Protein AF-A0A1T4YTB9-F1 (afdb_monomer)

Foldseek 3Di:
DDDDQADPVGDGPVVVVVVVVVVDDDPVRVVVVVVVVVVVVVV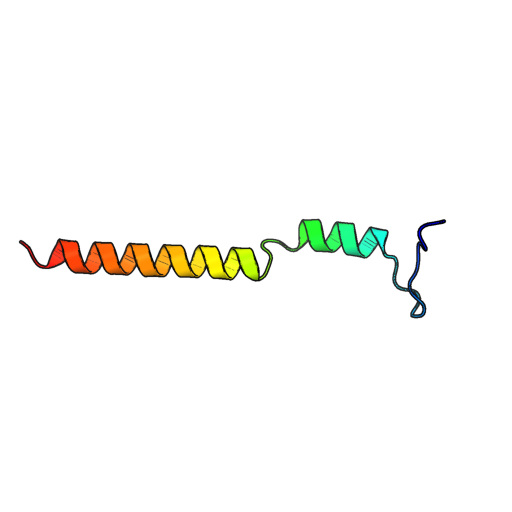VVVVVPPD

Structure (mmCIF, N/CA/C/O backbone):
data_AF-A0A1T4YTB9-F1
#
_entry.id   AF-A0A1T4YTB9-F1
#
loop_
_atom_site.group_PDB
_atom_site.id
_atom_site.type_symbol
_atom_site.label_atom_id
_atom_site.label_alt_id
_atom_site.label_comp_id
_atom_site.label_asym_id
_atom_site.label_entity_id
_atom_site.label_seq_id
_atom_site.pdbx_PDB_ins_code
_atom_site.Cartn_x
_atom_site.Cartn_y
_atom_site.Cartn_z
_atom_site.occupancy
_atom_site.B_iso_or_equiv
_atom_site.auth_seq_id
_atom_site.auth_comp_id
_atom_site.auth_asym_id
_atom_site.auth_atom_id
_atom_site.pdbx_PDB_model_num
ATOM 1 N N . MET A 1 1 ? 10.429 -15.887 -19.738 1.00 53.91 1 MET A N 1
ATOM 2 C CA . MET A 1 1 ? 9.963 -14.546 -20.150 1.00 53.91 1 MET A CA 1
ATOM 3 C C . MET A 1 1 ? 10.657 -13.522 -19.274 1.00 53.91 1 MET A C 1
ATOM 5 O O . MET A 1 1 ? 10.697 -13.718 -18.066 1.00 53.91 1 MET A O 1
ATOM 9 N N . GLU A 1 2 ? 11.242 -12.490 -19.868 1.00 69.69 2 GLU A N 1
ATOM 10 C CA . GLU A 1 2 ? 11.931 -11.424 -19.137 1.00 69.69 2 GLU A CA 1
ATOM 11 C C . GLU A 1 2 ? 10.900 -10.487 -18.483 1.00 69.69 2 GLU A C 1
ATOM 13 O O . GLU A 1 2 ? 9.921 -10.092 -19.124 1.00 69.69 2 GLU A O 1
ATOM 18 N N . LYS A 1 3 ? 11.066 -10.167 -17.193 1.00 78.25 3 LYS A N 1
ATOM 19 C CA . LYS A 1 3 ? 10.182 -9.214 -16.505 1.00 78.25 3 LYS A CA 1
ATOM 20 C C . LYS A 1 3 ? 10.536 -7.808 -16.982 1.00 78.25 3 LYS A C 1
ATOM 22 O O . LYS A 1 3 ? 11.655 -7.351 -16.772 1.00 78.25 3 LYS A O 1
ATOM 27 N N . LYS A 1 4 ? 9.586 -7.120 -17.620 1.00 83.19 4 LYS A N 1
ATOM 28 C CA . LYS A 1 4 ? 9.772 -5.726 -18.042 1.00 83.19 4 LYS A CA 1
ATOM 29 C C . LYS A 1 4 ? 9.982 -4.848 -16.806 1.00 83.19 4 LYS A C 1
ATOM 31 O O . LYS A 1 4 ? 9.193 -4.935 -15.872 1.00 83.19 4 LYS A O 1
ATOM 36 N N . LYS A 1 5 ? 11.027 -4.014 -16.822 1.00 92.19 5 LYS A N 1
ATOM 37 C CA . LYS A 1 5 ? 11.338 -3.061 -15.744 1.00 92.19 5 LYS A CA 1
ATOM 38 C C . LYS A 1 5 ? 10.418 -1.835 -15.760 1.00 92.19 5 LYS A C 1
ATOM 40 O O . LYS A 1 5 ? 10.037 -1.347 -14.705 1.00 92.19 5 LYS A O 1
ATOM 45 N N . TYR A 1 6 ? 10.038 -1.374 -16.951 1.00 96.56 6 TYR A N 1
ATOM 46 C CA . TYR A 1 6 ? 9.198 -0.193 -17.139 1.00 96.56 6 TYR A CA 1
ATOM 47 C C . TYR A 1 6 ? 7.876 -0.538 -17.830 1.00 96.56 6 TYR A C 1
ATOM 49 O O . TYR A 1 6 ? 7.812 -1.448 -18.664 1.00 96.56 6 TYR A O 1
ATOM 57 N N . THR A 1 7 ? 6.818 0.204 -17.505 1.00 95.25 7 THR A N 1
ATOM 58 C CA . THR A 1 7 ? 5.552 0.180 -18.255 1.00 95.25 7 THR A CA 1
ATOM 59 C C . THR A 1 7 ? 5.692 0.923 -19.589 1.00 95.25 7 THR A C 1
ATOM 61 O O . THR A 1 7 ? 6.678 1.617 -19.830 1.00 95.25 7 THR A O 1
ATOM 64 N N . VAL A 1 8 ? 4.682 0.824 -20.463 1.00 95.31 8 VAL A N 1
ATOM 65 C CA . VAL A 1 8 ? 4.634 1.593 -21.727 1.00 95.31 8 VAL A CA 1
ATOM 66 C C . VAL A 1 8 ? 4.674 3.105 -21.473 1.00 95.31 8 VAL A C 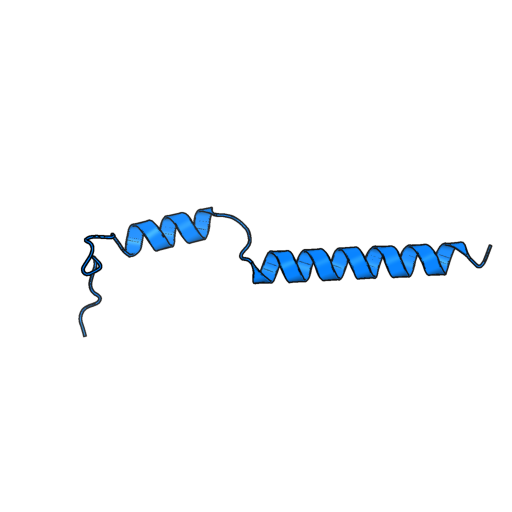1
ATOM 68 O O . VAL A 1 8 ? 5.227 3.849 -22.273 1.00 95.31 8 VAL A O 1
ATOM 71 N N . ALA A 1 9 ? 4.142 3.547 -20.334 1.00 96.12 9 ALA A N 1
ATOM 72 C CA . ALA A 1 9 ? 4.185 4.938 -19.901 1.00 96.12 9 ALA A CA 1
ATOM 73 C C . ALA A 1 9 ? 5.519 5.335 -19.228 1.00 96.12 9 ALA A C 1
ATOM 75 O O . ALA A 1 9 ? 5.649 6.466 -18.772 1.00 96.12 9 ALA A O 1
ATOM 76 N N . GLY A 1 10 ? 6.502 4.428 -19.137 1.00 96.31 10 GLY A N 1
ATOM 77 C CA . GLY A 1 10 ? 7.810 4.691 -18.526 1.00 96.31 10 GLY A CA 1
ATOM 78 C C . GLY A 1 10 ? 7.855 4.556 -17.000 1.00 96.31 10 GLY A C 1
ATOM 79 O O . GLY A 1 10 ? 8.841 4.946 -16.384 1.00 96.31 10 GLY A O 1
ATOM 80 N N . THR A 1 11 ? 6.820 3.999 -16.367 1.00 96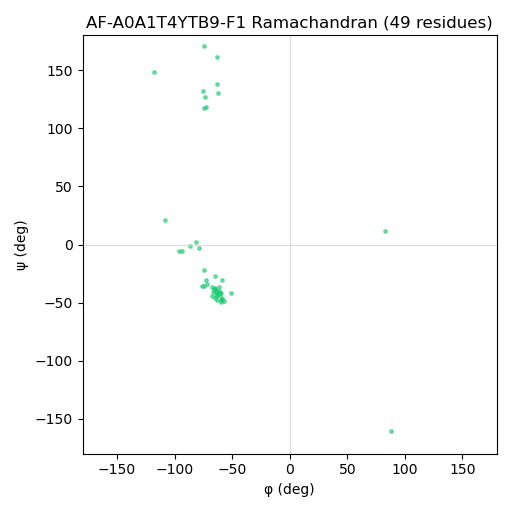.75 11 THR A N 1
ATOM 81 C CA . THR A 1 11 ? 6.786 3.799 -14.907 1.00 96.75 11 THR A CA 1
ATOM 82 C C . THR A 1 11 ? 7.705 2.653 -14.491 1.00 96.75 11 THR A C 1
ATOM 84 O O . THR A 1 11 ? 7.542 1.550 -15.011 1.00 96.75 11 THR A O 1
ATOM 87 N N . ASP A 1 12 ? 8.622 2.883 -13.546 1.00 97.38 12 ASP A N 1
ATOM 88 C CA . ASP A 1 12 ? 9.478 1.834 -12.971 1.00 97.38 12 ASP A CA 1
ATOM 89 C C . ASP A 1 12 ? 8.668 0.916 -12.045 1.00 97.38 12 ASP A C 1
ATOM 91 O O . ASP A 1 12 ? 8.100 1.354 -11.043 1.00 97.38 12 ASP A O 1
ATOM 95 N N . ILE A 1 13 ? 8.600 -0.368 -12.387 1.00 96.62 13 ILE A N 1
ATOM 96 C CA . ILE A 1 13 ? 7.800 -1.355 -11.658 1.00 96.62 13 ILE A CA 1
ATOM 97 C C . ILE A 1 13 ? 8.414 -1.686 -10.294 1.00 96.62 13 ILE A C 1
ATOM 99 O O . ILE A 1 13 ? 7.670 -1.952 -9.348 1.00 96.62 13 ILE A O 1
ATOM 103 N N . GLU A 1 14 ? 9.742 -1.687 -10.170 1.00 96.38 14 GLU A N 1
ATOM 104 C CA . GLU A 1 14 ? 10.392 -2.042 -8.905 1.00 96.38 14 GLU A CA 1
ATOM 105 C C . GLU A 1 14 ? 10.268 -0.909 -7.883 1.00 96.38 14 GLU A C 1
ATOM 107 O O . GLU A 1 14 ? 10.001 -1.172 -6.710 1.00 96.38 14 GLU A O 1
ATOM 112 N N . GLU A 1 15 ? 10.328 0.346 -8.333 1.00 96.75 15 GLU A N 1
ATOM 113 C CA . GLU A 1 15 ? 10.091 1.493 -7.449 1.00 96.75 15 GLU A CA 1
ATOM 114 C C . GLU A 1 15 ? 8.640 1.544 -6.957 1.00 96.75 15 GLU A C 1
ATOM 116 O O . GLU A 1 15 ? 8.390 1.756 -5.772 1.00 96.75 15 GLU A O 1
ATOM 121 N N . VAL A 1 16 ? 7.666 1.257 -7.826 1.00 96.62 16 VAL A N 1
ATOM 122 C CA . VAL A 1 16 ? 6.252 1.192 -7.416 1.00 96.62 16 VAL A CA 1
ATOM 123 C C . VAL A 1 16 ? 6.020 0.102 -6.371 1.00 96.62 16 VAL A C 1
ATOM 125 O O . VAL A 1 16 ? 5.284 0.323 -5.412 1.00 96.62 16 VAL A O 1
ATOM 128 N N . LYS A 1 17 ? 6.651 -1.070 -6.506 1.00 95.56 17 LYS A N 1
ATOM 129 C CA . LYS A 1 17 ? 6.543 -2.127 -5.485 1.00 95.56 17 LYS A CA 1
ATOM 130 C C . LYS A 1 17 ? 7.119 -1.683 -4.146 1.00 95.56 17 LYS A C 1
ATOM 132 O O . LYS A 1 17 ? 6.492 -1.942 -3.122 1.00 95.56 17 LYS A O 1
ATOM 137 N N . ARG A 1 18 ? 8.280 -1.019 -4.161 1.00 96.81 18 ARG A N 1
ATOM 138 C CA . ARG A 1 18 ? 8.910 -0.473 -2.953 1.00 96.81 18 ARG A CA 1
ATOM 139 C C . ARG A 1 18 ? 7.982 0.530 -2.267 1.00 96.81 18 ARG A C 1
ATOM 141 O O . ARG A 1 18 ? 7.692 0.380 -1.087 1.00 96.81 18 ARG A O 1
ATOM 148 N N . LEU A 1 19 ? 7.442 1.482 -3.026 1.00 97.50 19 LEU A N 1
ATOM 149 C CA . LEU A 1 19 ? 6.516 2.493 -2.511 1.00 97.50 19 LEU A CA 1
ATOM 150 C C . LEU A 1 19 ? 5.209 1.882 -1.995 1.00 97.50 19 LEU A C 1
ATOM 152 O O . LEU A 1 19 ? 4.731 2.285 -0.940 1.00 97.50 19 LEU A O 1
ATOM 156 N N . ASN A 1 20 ? 4.652 0.879 -2.677 1.00 95.31 20 ASN A N 1
ATOM 157 C CA . ASN A 1 20 ? 3.448 0.190 -2.209 1.00 95.31 20 ASN A CA 1
ATOM 158 C C . ASN A 1 20 ? 3.698 -0.564 -0.896 1.00 95.31 20 ASN A C 1
ATOM 160 O O . ASN A 1 20 ? 2.844 -0.532 -0.013 1.00 95.31 20 ASN A O 1
ATOM 164 N N . ALA A 1 21 ? 4.869 -1.188 -0.734 1.00 95.00 21 ALA A N 1
ATOM 165 C CA . ALA A 1 21 ? 5.254 -1.825 0.526 1.00 95.00 21 ALA A CA 1
ATOM 166 C C . ALA A 1 21 ? 5.420 -0.813 1.680 1.00 95.00 21 ALA A C 1
ATOM 168 O O . ALA A 1 21 ? 5.208 -1.165 2.837 1.00 95.00 21 ALA A O 1
ATOM 169 N N . GLU A 1 22 ? 5.760 0.441 1.370 1.00 96.62 22 GLU A N 1
ATOM 170 C CA . GLU A 1 22 ? 5.923 1.538 2.338 1.00 96.62 22 GLU A CA 1
ATOM 171 C C . GLU A 1 22 ? 4.651 2.391 2.533 1.00 96.62 22 GLU A C 1
ATOM 173 O O . GLU A 1 22 ? 4.614 3.254 3.408 1.00 96.62 22 GLU A O 1
ATOM 178 N N . SER A 1 23 ? 3.591 2.154 1.751 1.00 95.88 23 SER A N 1
ATOM 179 C CA . SER A 1 23 ? 2.377 2.993 1.719 1.00 95.88 23 SER A CA 1
ATOM 180 C C . SER A 1 23 ? 1.393 2.772 2.878 1.00 95.88 23 SER A C 1
ATOM 182 O O . SER A 1 23 ? 0.402 3.494 2.995 1.00 95.88 23 SER A O 1
ATOM 184 N N . GLY A 1 24 ? 1.679 1.815 3.764 1.00 94.50 24 GLY A N 1
ATOM 185 C CA . GLY A 1 24 ? 0.806 1.437 4.872 1.00 94.50 24 GLY A CA 1
ATO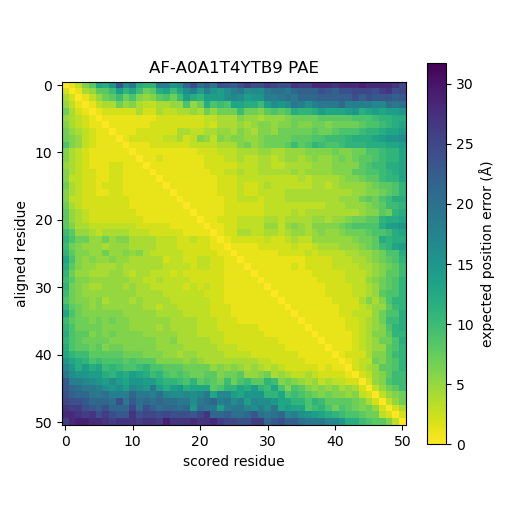M 186 C C . GLY A 1 24 ? -0.223 0.365 4.491 1.00 94.50 24 GLY A C 1
ATOM 187 O O . GLY A 1 24 ? -0.016 -0.368 3.522 1.00 94.50 24 GLY A O 1
ATOM 188 N N . PRO A 1 25 ? -1.309 0.222 5.277 1.00 94.50 25 PRO A N 1
ATOM 189 C CA . PRO A 1 25 ? -2.290 -0.833 5.068 1.00 94.50 25 PRO A CA 1
ATOM 190 C C . PRO A 1 25 ? -2.997 -0.704 3.720 1.00 94.50 25 PRO A C 1
ATOM 192 O O . PRO A 1 25 ? -3.436 0.376 3.315 1.00 94.50 25 PRO A O 1
ATOM 195 N N . SER A 1 26 ? -3.173 -1.836 3.056 1.00 94.94 26 SER A N 1
ATOM 196 C CA . SER A 1 26 ? -4.009 -1.948 1.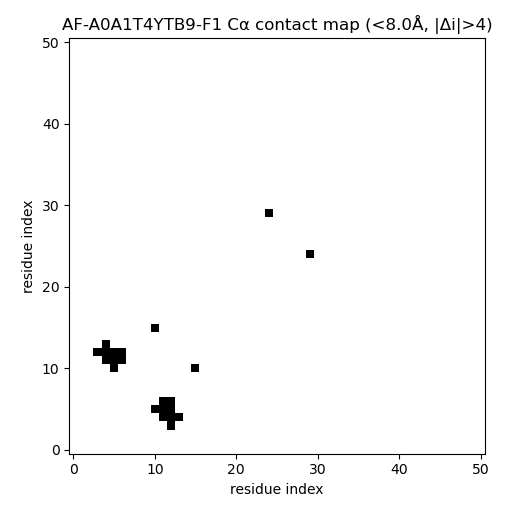874 1.00 94.94 26 SER A CA 1
ATOM 197 C C . SER A 1 26 ? -5.472 -1.639 2.198 1.00 94.94 26 SER A C 1
ATOM 199 O O . SER A 1 26 ? -5.938 -1.725 3.336 1.00 94.94 26 SER A O 1
ATOM 201 N N . TYR A 1 27 ? -6.240 -1.334 1.156 1.00 94.62 27 TYR A N 1
ATOM 202 C CA . TYR A 1 27 ? -7.682 -1.113 1.263 1.00 94.62 27 TYR A CA 1
ATOM 203 C C . TYR A 1 27 ? -8.413 -2.255 1.996 1.00 94.62 27 TYR A C 1
ATOM 205 O O . TYR A 1 27 ? -9.279 -2.006 2.835 1.00 94.62 27 TYR A O 1
ATOM 213 N N . ASN A 1 28 ? -8.036 -3.504 1.712 1.00 96.38 28 ASN A N 1
ATOM 214 C CA . ASN A 1 28 ? -8.648 -4.674 2.337 1.00 96.38 28 ASN A CA 1
ATOM 215 C C . ASN A 1 28 ? -8.324 -4.740 3.832 1.00 96.38 28 ASN A C 1
ATOM 217 O O . ASN A 1 28 ? -9.230 -4.932 4.639 1.00 96.38 28 ASN A O 1
ATOM 221 N N . GLU A 1 29 ? -7.070 -4.489 4.207 1.00 96.12 29 GLU A N 1
ATOM 222 C CA . GLU A 1 29 ? -6.659 -4.450 5.613 1.00 96.12 29 GLU A CA 1
ATOM 223 C C . GLU A 1 29 ? -7.389 -3.335 6.374 1.00 96.12 29 GLU A C 1
ATOM 225 O O . GLU A 1 29 ? -7.877 -3.557 7.480 1.00 96.12 29 GLU A O 1
ATOM 230 N N . ILE A 1 30 ? -7.565 -2.154 5.769 1.00 97.56 30 ILE A N 1
ATOM 231 C CA . ILE A 1 30 ? -8.353 -1.064 6.371 1.00 97.56 30 ILE A CA 1
ATOM 232 C C . ILE A 1 30 ? -9.807 -1.495 6.604 1.00 97.56 30 ILE A C 1
ATOM 234 O O . ILE A 1 30 ? -10.362 -1.226 7.673 1.00 97.56 30 ILE A O 1
ATOM 238 N N . ASN A 1 31 ? -10.429 -2.169 5.634 1.00 97.88 31 ASN A N 1
ATOM 239 C CA . ASN A 1 31 ? -11.800 -2.661 5.769 1.00 97.88 31 ASN A CA 1
ATOM 240 C C . ASN A 1 31 ? -11.933 -3.712 6.876 1.00 97.88 31 ASN A C 1
ATOM 242 O O . ASN A 1 31 ? -12.898 -3.679 7.646 1.00 97.88 31 ASN A O 1
ATOM 246 N N . GLU A 1 32 ? -10.966 -4.619 6.990 1.00 98.06 32 GLU A N 1
ATOM 247 C CA . GLU A 1 32 ? -10.925 -5.614 8.062 1.00 98.06 32 GLU A CA 1
ATOM 248 C C . GLU A 1 32 ? -10.775 -4.946 9.432 1.00 98.06 32 GLU A C 1
ATOM 250 O O . GLU A 1 32 ? -11.570 -5.216 10.336 1.00 98.06 32 GLU A O 1
ATOM 255 N N . MET A 1 33 ? -9.841 -3.999 9.574 1.00 97.75 33 MET A N 1
ATOM 256 C CA . MET A 1 33 ? -9.658 -3.224 10.808 1.00 97.75 33 MET A CA 1
ATOM 257 C C . MET A 1 33 ? -10.923 -2.443 11.186 1.00 97.75 33 MET A C 1
ATOM 259 O O . MET A 1 33 ? -11.304 -2.390 12.358 1.00 97.75 33 MET A O 1
ATOM 263 N N . LEU A 1 34 ? -11.595 -1.829 10.208 1.00 98.00 34 LEU A N 1
ATOM 264 C CA . LEU A 1 34 ? -12.848 -1.111 10.436 1.00 98.00 34 LEU A CA 1
ATOM 265 C C . LEU A 1 34 ? -13.955 -2.061 10.904 1.00 98.00 34 LEU A C 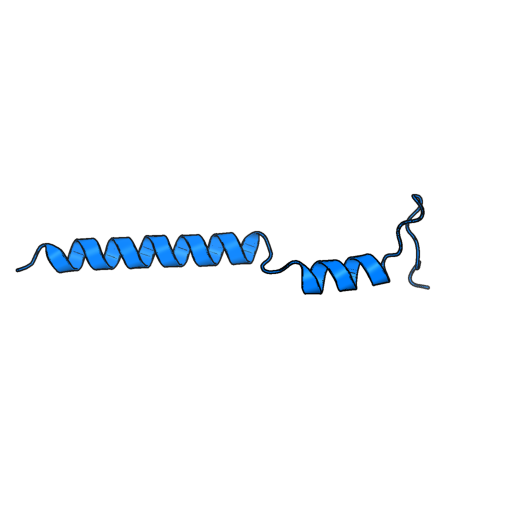1
ATOM 267 O O . LEU A 1 34 ? -14.659 -1.753 11.868 1.00 98.00 34 LEU A O 1
ATOM 271 N N . THR A 1 35 ? -14.076 -3.218 10.257 1.00 97.81 35 THR A N 1
ATOM 272 C CA . THR A 1 35 ? -15.054 -4.250 10.620 1.00 97.81 35 THR A CA 1
ATOM 273 C C . THR A 1 35 ? -14.827 -4.725 12.054 1.00 97.81 35 THR A C 1
ATOM 275 O O . THR A 1 35 ? -15.762 -4.718 12.853 1.00 97.81 35 THR A O 1
ATOM 278 N N . GLN A 1 36 ? -13.580 -5.035 12.424 1.00 97.00 36 GLN A N 1
ATOM 279 C CA . GLN A 1 36 ? -13.216 -5.443 13.785 1.00 97.00 36 GLN A CA 1
ATOM 280 C C . GLN A 1 36 ? -13.614 -4.385 14.824 1.00 97.00 36 GLN A C 1
ATOM 282 O O . GLN A 1 36 ? -14.318 -4.704 15.782 1.00 97.00 36 GLN A O 1
ATOM 287 N N . ARG A 1 37 ? -13.274 -3.107 14.593 1.00 96.81 37 ARG A N 1
ATOM 288 C CA . ARG A 1 37 ? -13.647 -2.005 15.503 1.00 96.81 37 ARG A CA 1
ATOM 289 C C . ARG A 1 37 ? -15.159 -1.834 15.651 1.00 96.81 37 ARG A C 1
ATOM 291 O O . ARG A 1 37 ? -15.644 -1.474 16.725 1.00 96.81 37 ARG A O 1
ATOM 298 N N . ILE A 1 38 ? -15.923 -2.039 14.577 1.00 96.81 38 ILE A N 1
ATOM 299 C CA . ILE A 1 38 ? -17.390 -1.977 14.628 1.00 96.81 38 ILE A CA 1
ATOM 300 C C . ILE A 1 38 ? -17.935 -3.106 15.509 1.00 96.81 38 ILE A C 1
ATOM 302 O O . ILE A 1 38 ? -18.774 -2.845 16.372 1.00 96.81 38 ILE A O 1
ATOM 306 N N . GLU A 1 39 ? -17.443 -4.331 15.334 1.00 96.12 39 GLU A N 1
ATOM 307 C CA . GLU A 1 39 ? -17.875 -5.487 16.126 1.00 96.12 39 GLU A CA 1
ATOM 308 C C . GLU A 1 39 ? -17.483 -5.367 17.605 1.00 96.12 39 GLU A C 1
ATOM 310 O O . GLU A 1 39 ? -18.282 -5.688 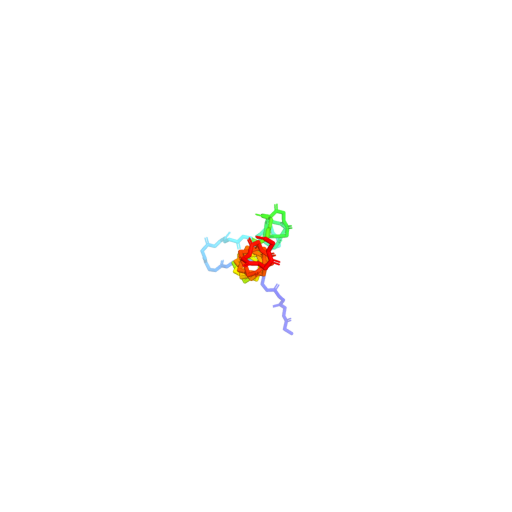18.486 1.00 96.12 39 GLU A O 1
ATOM 315 N N . GLU A 1 40 ? -16.295 -4.840 17.903 1.00 94.88 40 GLU A N 1
ATOM 316 C CA . GLU A 1 40 ? -15.869 -4.527 19.272 1.00 94.88 40 GLU A CA 1
ATOM 317 C C . GLU A 1 40 ? -16.819 -3.535 19.951 1.00 94.88 40 GLU A C 1
ATOM 319 O O . GLU A 1 40 ? -17.273 -3.784 21.072 1.00 94.88 40 GLU A O 1
ATOM 324 N N . ARG A 1 41 ? -17.194 -2.449 19.258 1.00 94.31 41 ARG A N 1
ATOM 325 C CA . ARG A 1 41 ? -18.157 -1.474 19.794 1.00 94.31 41 ARG A CA 1
ATOM 326 C C . ARG A 1 41 ? -19.533 -2.087 20.037 1.00 94.31 41 ARG A C 1
ATOM 328 O O . ARG A 1 41 ? -20.124 -1.821 21.080 1.00 94.31 41 ARG A O 1
ATOM 335 N N . LYS A 1 42 ? -20.031 -2.930 19.124 1.00 93.25 42 LYS A N 1
ATOM 336 C CA . LYS A 1 42 ? -21.317 -3.627 19.309 1.00 93.25 42 LYS A CA 1
ATOM 337 C C . LYS A 1 42 ? -21.314 -4.483 20.577 1.00 93.25 42 LYS A C 1
ATOM 339 O O . LYS A 1 42 ? -22.239 -4.383 21.378 1.00 93.25 42 LYS A O 1
ATOM 344 N N . LYS A 1 43 ? -20.253 -5.270 20.793 1.00 89.25 43 LYS A N 1
ATOM 345 C CA . LYS A 1 43 ? -20.109 -6.124 21.985 1.00 89.25 43 LYS A CA 1
ATOM 346 C C . LYS A 1 43 ? -20.108 -5.307 23.282 1.00 89.25 43 LYS A C 1
ATOM 348 O O . LYS A 1 43 ? -20.776 -5.695 24.237 1.00 89.25 43 LYS A O 1
ATOM 353 N N . GLN A 1 44 ? -19.417 -4.1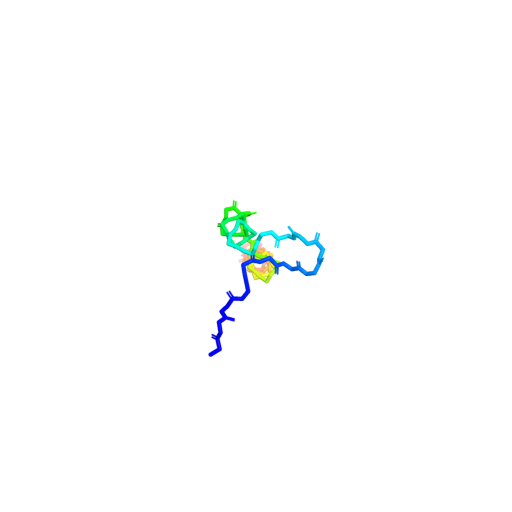65 23.296 1.00 78.62 44 GLN A N 1
ATOM 354 C CA . GLN A 1 44 ? -19.379 -3.254 24.450 1.00 78.62 44 GLN A CA 1
ATOM 355 C C . GLN A 1 44 ? -20.748 -2.627 24.758 1.00 78.62 44 GLN A C 1
ATOM 357 O O . GLN A 1 44 ? -21.108 -2.457 25.922 1.00 78.62 44 GLN A O 1
ATOM 362 N N . SER A 1 45 ? -21.542 -2.297 23.735 1.00 78.00 45 SER A N 1
ATOM 363 C CA . SER A 1 45 ? -22.899 -1.773 23.938 1.00 78.00 45 SER A CA 1
ATOM 364 C C . SER A 1 45 ? -23.848 -2.820 24.531 1.00 78.00 45 SER A C 1
ATOM 366 O O . SER A 1 45 ? -24.662 -2.477 25.383 1.00 78.00 45 SER A O 1
ATOM 368 N N . SER A 1 46 ? -23.716 -4.094 24.149 1.00 68.19 46 SER A N 1
ATOM 369 C CA . SER A 1 46 ? -24.535 -5.184 24.700 1.00 68.19 46 SER A CA 1
ATOM 370 C C . SER A 1 46 ? -24.165 -5.561 26.139 1.00 68.19 46 SER A C 1
ATOM 372 O O . SER A 1 46 ? -25.038 -5.968 26.899 1.00 68.19 46 SER A O 1
ATOM 374 N N . SER A 1 47 ? -22.900 -5.408 26.551 1.00 61.19 47 SER A N 1
ATOM 375 C CA . SER A 1 47 ? -22.477 -5.695 27.933 1.00 61.19 47 SER A CA 1
ATOM 376 C C . SER A 1 47 ? -22.920 -4.638 28.949 1.00 61.19 47 SER A C 1
ATOM 378 O O . SER A 1 47 ? -23.007 -4.934 30.139 1.00 61.19 47 SER A O 1
ATOM 380 N N . ASN A 1 48 ? -23.210 -3.415 28.499 1.00 59.78 48 ASN A N 1
ATOM 381 C CA . ASN A 1 48 ? -23.581 -2.299 29.375 1.00 59.78 48 ASN A CA 1
ATOM 382 C C . ASN A 1 48 ? -25.085 -2.242 29.696 1.00 59.78 48 ASN A C 1
ATOM 384 O O . ASN A 1 48 ? -25.503 -1.367 30.446 1.00 59.78 48 ASN A O 1
ATOM 388 N N . GLN A 1 49 ? -25.892 -3.158 29.150 1.00 57.88 49 GLN A N 1
ATOM 389 C CA . GLN A 1 49 ? -27.346 -3.193 29.348 1.00 57.88 49 GLN A CA 1
ATOM 390 C C . GLN A 1 49 ? -27.793 -4.161 30.467 1.00 57.88 49 GLN A C 1
ATOM 392 O O . GLN A 1 49 ? -28.970 -4.189 30.812 1.00 57.88 49 GLN A O 1
ATOM 397 N N . THR A 1 50 ? -26.872 -4.934 31.058 1.00 52.88 50 THR A N 1
ATOM 398 C CA . THR A 1 50 ? -27.179 -5.973 32.069 1.00 52.88 50 THR A CA 1
ATOM 399 C C . THR A 1 50 ? -26.732 -5.608 33.494 1.00 52.88 50 THR A C 1
ATOM 401 O O . THR A 1 50 ? -26.535 -6.501 34.318 1.00 52.88 50 THR A O 1
ATOM 404 N N . LYS A 1 51 ? -26.533 -4.3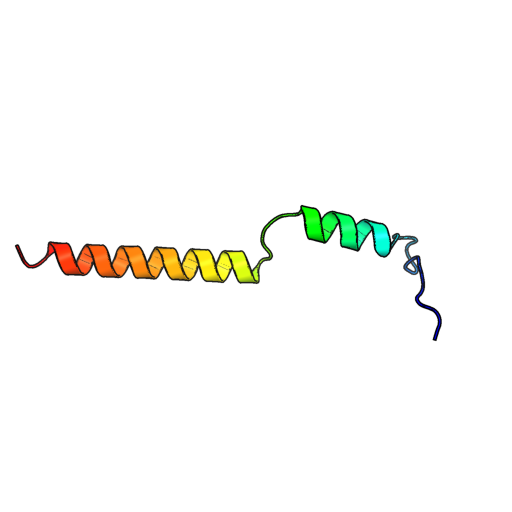23 33.807 1.00 50.88 51 LYS A N 1
ATOM 405 C CA . LYS A 1 51 ? -26.234 -3.857 35.171 1.00 50.88 51 LYS A CA 1
ATOM 406 C C . LYS A 1 51 ? -27.265 -2.859 35.663 1.00 50.88 51 LYS A C 1
ATOM 408 O O . LYS A 1 51 ? -27.668 -2.004 34.848 1.00 50.88 51 LYS A O 1
#

Radius of gyration: 20.91 Å; Cα contacts (8 Å, |Δi|>4): 11; chains: 1; bounding box: 39×20×57 Å

pLDDT: mean 88.9, std 13.83, range [50.88, 98.06]

Solvent-accessible surface area (backbone atoms only — not comparable to full-atom values): 3206 Å² total; per-residue (Å²): 133,84,82,74,58,52,49,97,88,64,49,52,50,68,60,49,51,54,49,54,73,69,66,60,78,51,74,66,56,48,51,50,54,51,51,50,54,52,52,53,51,53,53,53,58,63,63,66,72,79,115

Organism: NCBI:txid759851

Mean predicted aligned error: 6.68 Å

Sequence (51 aa):
MEKKKYTVAGTDIEEVKRLNAESGPSYNEINEMLTQRIEERKKQSSSNQTK

Secondary structure (DSSP, 8-state):
-PPPSB-TT--BHHHHHHHHHHS-S-HHHHHHHHHHHHHHHHHHHHHTT--